Protein AF-A0A6M0RXZ1-F1 (afdb_monomer_lite)

Secondary structure (DSSP, 8-state):
---HHHHHH-HHHHHHHHHHHHHHHHHHHHHHHHHTTT-S---PPPTTHHHHHHHHHHHSPP---HHHHHHHTTPPP-HIIIIIHHHHHHHHTT---HHHHHHHHHHHHH--

Foldseek 3Di:
DPKLQVQLVDPVSLVLQLLQLLLLQVLVQLLQVVCVVPDPDNDHDDSCVSVVVSVVSNPDDIDDDPQRVCLVVVHQHPLCVPQVVSCVSSVVSPHDRPSSVVVSVVVVVSRD

Radius of gyration: 15.39 Å; chains: 1; bounding box: 39×25×39 Å

Sequence (112 aa):
DATTNELMADEAVKAQIHTLMTEVITAANAWVDHLSKQTASTRHIPINWAADMLNATTKMKPYRTSMKIDFDEGRPLEVEAILGNPVRAAAEVGVKVPEMEKLYKQVRALSN

InterPro domains:
  IPR008927 6-phosphogluconate dehydrogenase-like, C-terminal domain superfamily [SSF48179] (1-110)
  IPR013328 6-phosphogluconate dehydrogenase, domain 2 [G3DSA:1.10.1040.10] (1-112)
  IPR013752 Ketopantoate reductase, C-terminal domain [PF08546] (1-110)
  IPR051402 Ketopantoate Reductase-Related [PTHR21708] (3-110)

Organism: NCBI:txid2292702

Structure (mmCIF, N/CA/C/O backbone):
data_AF-A0A6M0RXZ1-F1
#
_entry.id   AF-A0A6M0RXZ1-F1
#
loop_
_atom_site.group_PDB
_atom_site.id
_atom_site.type_symbol
_atom_site.label_atom_id
_atom_site.label_alt_id
_atom_site.label_comp_id
_atom_site.label_asym_id
_atom_site.label_entity_id
_atom_site.label_seq_id
_atom_site.pdbx_PDB_ins_code
_atom_site.Cartn_x
_atom_site.Cartn_y
_atom_site.Cartn_z
_atom_site.occupancy
_atom_site.B_iso_or_equiv
_atom_site.auth_seq_id
_atom_site.auth_comp_id
_atom_site.auth_asym_id
_atom_site.auth_atom_id
_atom_site.pdbx_PDB_model_num
ATOM 1 N N . ASP A 1 1 ? -12.914 -2.287 15.552 1.00 68.50 1 ASP A N 1
ATOM 2 C CA . ASP A 1 1 ? -13.168 -1.053 14.779 1.00 68.50 1 ASP A CA 1
ATOM 3 C C . ASP A 1 1 ? -11.849 -0.719 14.117 1.00 68.50 1 ASP A C 1
ATOM 5 O O . ASP A 1 1 ? -10.929 -0.471 14.866 1.00 68.50 1 ASP A O 1
ATOM 9 N N . ALA A 1 2 ? -11.730 -0.806 12.783 1.00 88.06 2 ALA A N 1
ATOM 10 C CA . ALA A 1 2 ? -10.468 -0.963 12.034 1.00 88.06 2 ALA A CA 1
ATOM 11 C C . ALA A 1 2 ? -9.413 0.162 12.221 1.00 88.06 2 ALA A C 1
ATOM 13 O O . ALA A 1 2 ? -9.063 0.886 11.286 1.00 88.06 2 ALA A O 1
ATOM 14 N N . THR A 1 3 ? -8.899 0.312 13.437 1.00 96.62 3 THR A N 1
ATOM 15 C CA . THR A 1 3 ? -7.826 1.210 13.844 1.00 96.62 3 THR A CA 1
ATOM 16 C C . THR A 1 3 ? -6.476 0.596 13.511 1.00 96.62 3 THR A C 1
ATOM 18 O O . THR A 1 3 ? -6.324 -0.617 13.363 1.00 96.62 3 THR A O 1
ATOM 21 N N . THR A 1 4 ? -5.448 1.437 13.439 1.00 96.56 4 THR A N 1
ATOM 22 C CA . THR A 1 4 ? -4.097 0.994 13.083 1.00 96.56 4 THR A CA 1
ATOM 23 C C . THR A 1 4 ? -3.544 -0.107 13.988 1.00 96.56 4 THR A C 1
ATOM 25 O O . THR A 1 4 ? -2.867 -0.993 13.485 1.00 96.56 4 THR A O 1
ATOM 28 N N . ASN A 1 5 ? -3.855 -0.134 15.287 1.00 96.62 5 ASN A N 1
ATOM 29 C CA . ASN A 1 5 ? -3.410 -1.223 16.166 1.00 96.62 5 ASN A CA 1
ATOM 30 C C . ASN A 1 5 ? -4.129 -2.552 15.910 1.00 96.62 5 ASN A C 1
ATOM 32 O O . ASN A 1 5 ? -3.493 -3.589 16.042 1.00 96.62 5 ASN A O 1
ATOM 36 N N . GLU A 1 6 ? -5.416 -2.538 15.550 1.00 96.81 6 GLU A N 1
ATOM 37 C CA . GLU A 1 6 ? -6.138 -3.765 15.192 1.00 96.81 6 GLU A CA 1
ATOM 38 C C . GLU A 1 6 ? -5.562 -4.352 13.898 1.00 96.81 6 GLU A C 1
ATOM 40 O O . GLU A 1 6 ? -5.266 -5.542 13.841 1.00 96.81 6 GLU A O 1
ATOM 45 N N . LEU A 1 7 ? -5.297 -3.498 12.900 1.00 96.56 7 LEU A N 1
ATOM 46 C CA . LEU A 1 7 ? -4.662 -3.912 11.645 1.00 96.56 7 LEU A CA 1
ATOM 47 C C . LEU A 1 7 ? -3.243 -4.464 11.855 1.00 96.56 7 LEU A C 1
ATOM 49 O O . LEU A 1 7 ? -2.847 -5.400 11.171 1.00 96.56 7 LEU A O 1
ATOM 53 N N . MET A 1 8 ? -2.463 -3.884 12.776 1.00 96.75 8 MET A N 1
ATOM 54 C CA . MET A 1 8 ? -1.096 -4.339 13.073 1.00 96.75 8 MET A CA 1
ATOM 55 C C . MET A 1 8 ? -1.037 -5.583 13.971 1.00 96.75 8 MET A C 1
ATOM 57 O O . MET A 1 8 ? 0.013 -6.221 14.023 1.00 96.75 8 MET A O 1
ATOM 61 N N . ALA A 1 9 ? -2.120 -5.908 14.685 1.00 96.31 9 ALA A N 1
ATOM 62 C CA . ALA A 1 9 ? -2.209 -7.083 15.553 1.00 96.31 9 ALA A CA 1
ATOM 63 C C . ALA A 1 9 ? -2.632 -8.360 14.805 1.00 96.31 9 ALA A C 1
ATOM 65 O O . ALA A 1 9 ? -2.407 -9.458 15.310 1.00 96.31 9 ALA A O 1
ATOM 66 N N . ASP A 1 10 ? -3.241 -8.229 13.625 1.00 97.31 10 ASP A N 1
ATOM 67 C CA . ASP A 1 10 ? -3.599 -9.357 12.766 1.00 97.31 10 ASP A CA 1
ATOM 68 C C . ASP A 1 10 ? -2.463 -9.651 11.773 1.00 97.31 10 ASP A C 1
ATOM 70 O O . ASP A 1 10 ? -2.153 -8.853 10.888 1.00 97.31 10 ASP A O 1
ATOM 74 N N . GLU A 1 11 ? -1.833 -10.818 11.915 1.00 96.88 11 GLU A N 1
ATOM 75 C CA . GLU A 1 11 ? -0.681 -11.211 11.097 1.00 96.88 11 GLU A CA 1
ATOM 76 C C . GLU A 1 11 ? -1.020 -11.381 9.608 1.00 96.88 11 GLU A C 1
ATOM 78 O O . GLU A 1 11 ? -0.190 -11.072 8.749 1.00 96.88 11 GLU A O 1
ATOM 83 N N . ALA A 1 12 ? -2.235 -11.825 9.271 1.00 97.56 12 ALA A N 1
ATOM 84 C CA . ALA A 1 12 ? -2.650 -11.968 7.877 1.00 97.56 12 ALA A CA 1
ATOM 85 C C . ALA A 1 12 ? -2.873 -10.592 7.234 1.00 97.56 12 ALA A C 1
ATOM 87 O O . ALA A 1 12 ? -2.415 -10.345 6.114 1.00 97.56 12 ALA A O 1
ATOM 88 N N . VAL A 1 13 ? -3.508 -9.672 7.964 1.00 96.81 13 VAL A N 1
ATOM 89 C CA . VAL A 1 13 ? -3.691 -8.280 7.525 1.00 96.81 13 VAL A CA 1
ATOM 90 C C . VAL A 1 13 ? -2.343 -7.578 7.388 1.00 96.81 13 VAL A C 1
ATOM 92 O O . VAL A 1 13 ? -2.081 -6.930 6.376 1.00 96.81 13 VAL A O 1
ATOM 95 N N . LYS A 1 14 ? -1.443 -7.746 8.358 1.00 97.19 14 LYS A N 1
ATOM 96 C CA . LYS A 1 14 ? -0.093 -7.177 8.320 1.00 97.19 14 LYS A CA 1
ATOM 97 C C . LYS A 1 14 ? 0.717 -7.689 7.130 1.00 97.19 14 LYS A C 1
ATOM 99 O O . LYS A 1 14 ? 1.378 -6.892 6.460 1.00 97.19 14 LYS A O 1
ATOM 104 N N . ALA A 1 15 ? 0.632 -8.985 6.823 1.00 97.94 15 ALA A N 1
ATOM 105 C CA . ALA A 1 15 ? 1.250 -9.561 5.632 1.00 97.94 15 ALA A CA 1
ATOM 106 C C . ALA A 1 15 ? 0.669 -8.957 4.343 1.00 97.94 15 ALA A C 1
ATOM 108 O O . ALA A 1 15 ? 1.422 -8.614 3.431 1.00 97.94 15 ALA A O 1
ATOM 109 N N . GLN A 1 16 ? -0.650 -8.750 4.279 1.00 98.19 16 GLN A N 1
ATOM 110 C CA . GLN A 1 16 ? -1.280 -8.093 3.133 1.00 98.19 16 GLN A CA 1
ATOM 111 C C . GLN A 1 16 ? -0.828 -6.630 2.984 1.00 98.19 16 GLN A C 1
ATOM 113 O O . GLN A 1 16 ? -0.512 -6.199 1.874 1.00 98.19 16 GLN A O 1
ATOM 118 N N . ILE A 1 17 ? -0.731 -5.873 4.084 1.00 97.94 17 ILE A N 1
ATOM 119 C CA . ILE A 1 17 ? -0.219 -4.493 4.076 1.00 97.94 17 ILE A CA 1
ATOM 120 C C . ILE A 1 17 ? 1.234 -4.463 3.593 1.00 97.94 17 ILE A C 1
ATOM 122 O O . ILE A 1 17 ? 1.582 -3.613 2.774 1.00 97.94 17 ILE A O 1
ATOM 126 N N . HIS A 1 18 ? 2.072 -5.405 4.037 1.00 98.38 18 HIS A N 1
ATOM 127 C CA . HIS A 1 18 ? 3.447 -5.518 3.551 1.00 98.38 18 HIS A CA 1
ATOM 128 C C . HIS A 1 18 ? 3.493 -5.730 2.031 1.00 98.38 18 HIS A C 1
ATOM 130 O O . HIS A 1 18 ? 4.257 -5.053 1.340 1.00 98.38 18 HIS A O 1
ATOM 136 N N . THR A 1 19 ? 2.667 -6.634 1.494 1.00 98.56 19 THR A N 1
ATOM 137 C CA . THR A 1 19 ? 2.562 -6.865 0.044 1.00 98.56 19 THR A CA 1
ATOM 138 C C . THR A 1 19 ? 2.130 -5.603 -0.697 1.00 98.56 19 THR A C 1
ATOM 140 O O . THR A 1 19 ? 2.791 -5.214 -1.654 1.00 98.56 19 THR A O 1
ATOM 143 N N . LEU A 1 20 ? 1.088 -4.914 -0.223 1.00 98.56 20 LEU A N 1
ATOM 144 C CA . LEU A 1 20 ? 0.621 -3.658 -0.818 1.00 98.56 20 LEU A CA 1
ATOM 145 C C . LEU A 1 20 ? 1.719 -2.585 -0.832 1.00 98.56 20 LEU A C 1
ATOM 147 O O . LEU A 1 20 ? 1.957 -1.960 -1.861 1.00 98.56 20 LEU A O 1
ATOM 151 N N . MET A 1 21 ? 2.427 -2.392 0.284 1.00 98.50 21 MET A N 1
ATOM 152 C CA . MET A 1 21 ? 3.544 -1.442 0.358 1.00 98.50 21 MET A CA 1
ATOM 153 C C . MET A 1 21 ? 4.682 -1.823 -0.597 1.00 98.50 21 MET A C 1
ATOM 155 O O . MET A 1 21 ? 5.261 -0.953 -1.244 1.00 98.50 21 MET A O 1
ATOM 159 N N . THR A 1 22 ? 4.981 -3.118 -0.712 1.00 98.56 22 THR A N 1
ATOM 160 C CA . THR A 1 22 ? 5.992 -3.644 -1.640 1.00 98.56 22 THR A CA 1
ATOM 161 C C . THR A 1 22 ? 5.602 -3.342 -3.089 1.00 98.56 22 THR A C 1
ATOM 163 O O . THR A 1 22 ? 6.421 -2.810 -3.832 1.00 98.56 22 THR A O 1
ATOM 166 N N . GLU A 1 23 ? 4.348 -3.598 -3.478 1.00 98.75 23 GLU A N 1
ATOM 167 C CA . GLU A 1 23 ? 3.833 -3.286 -4.818 1.00 98.75 23 GLU A CA 1
ATOM 168 C C . GLU A 1 23 ? 3.903 -1.784 -5.131 1.00 98.75 23 GLU A C 1
ATOM 170 O O . GLU A 1 23 ? 4.358 -1.406 -6.213 1.00 98.75 23 GLU A O 1
ATOM 175 N N . VAL A 1 24 ? 3.547 -0.922 -4.170 1.00 98.50 24 VAL A N 1
ATOM 176 C CA . VAL A 1 24 ? 3.669 0.540 -4.311 1.00 98.50 24 VAL A CA 1
ATOM 177 C C . VAL A 1 24 ? 5.122 0.949 -4.555 1.00 98.50 24 VAL A C 1
ATOM 179 O O . VAL A 1 24 ? 5.395 1.724 -5.472 1.00 98.50 24 VAL A O 1
ATOM 182 N N . ILE A 1 25 ? 6.066 0.419 -3.771 1.00 98.44 25 ILE A N 1
ATOM 183 C CA . ILE A 1 25 ? 7.497 0.716 -3.927 1.00 98.44 25 ILE A CA 1
ATOM 184 C C . ILE A 1 25 ? 8.008 0.225 -5.286 1.00 98.44 25 ILE A C 1
ATOM 186 O O . ILE A 1 25 ? 8.718 0.958 -5.975 1.00 98.44 25 ILE A O 1
ATOM 190 N N . THR A 1 26 ? 7.634 -0.988 -5.703 1.00 98.19 26 THR A N 1
ATOM 191 C CA . THR A 1 26 ? 8.016 -1.543 -7.007 1.00 98.19 26 THR A CA 1
ATOM 192 C C . THR A 1 26 ? 7.497 -0.682 -8.158 1.00 98.19 26 THR A C 1
ATOM 194 O O . THR A 1 26 ? 8.274 -0.343 -9.051 1.00 98.19 26 THR A O 1
ATOM 197 N N . ALA A 1 27 ? 6.224 -0.282 -8.127 1.00 97.94 27 ALA A N 1
ATOM 198 C CA . ALA A 1 27 ? 5.644 0.588 -9.147 1.00 97.94 27 ALA A CA 1
ATOM 199 C C . ALA A 1 27 ? 6.323 1.966 -9.181 1.00 97.94 27 ALA A C 1
ATOM 201 O O . ALA A 1 27 ? 6.676 2.448 -10.256 1.00 97.94 27 ALA A O 1
ATOM 202 N N . ALA A 1 28 ? 6.571 2.576 -8.017 1.00 96.19 28 ALA A N 1
ATOM 203 C CA . ALA A 1 28 ? 7.246 3.870 -7.923 1.00 96.19 28 ALA A CA 1
ATOM 204 C C . ALA A 1 28 ? 8.678 3.821 -8.483 1.00 96.19 28 ALA A C 1
ATOM 206 O O . ALA A 1 28 ? 9.082 4.701 -9.240 1.00 96.19 28 ALA A O 1
ATOM 207 N N . ASN A 1 29 ? 9.432 2.771 -8.158 1.00 95.62 29 ASN A N 1
ATOM 208 C CA . ASN A 1 29 ? 10.791 2.567 -8.654 1.00 95.62 29 ASN A CA 1
ATOM 209 C C . ASN A 1 29 ? 10.831 2.371 -10.174 1.00 95.62 29 ASN A C 1
ATOM 211 O O . ASN A 1 29 ? 11.626 3.016 -10.853 1.00 95.62 29 ASN A O 1
ATOM 215 N N . ALA A 1 30 ? 9.931 1.551 -10.720 1.00 94.38 30 ALA A N 1
ATOM 216 C CA . ALA A 1 30 ? 9.826 1.371 -12.166 1.00 94.38 30 ALA A CA 1
ATOM 217 C C . ALA A 1 30 ? 9.400 2.658 -12.886 1.00 94.38 30 ALA A C 1
ATOM 219 O O . ALA A 1 30 ? 9.836 2.917 -14.006 1.00 94.38 30 ALA A O 1
ATOM 220 N N . TRP A 1 31 ? 8.580 3.490 -12.242 1.00 93.50 31 TRP A N 1
ATOM 221 C CA . TRP A 1 31 ? 8.229 4.805 -12.767 1.00 93.50 31 TRP A CA 1
ATOM 222 C C . TRP A 1 31 ? 9.444 5.737 -12.829 1.00 93.50 31 TRP A C 1
ATOM 224 O O . TRP A 1 31 ? 9.662 6.397 -13.843 1.00 93.50 31 TRP A O 1
ATOM 234 N N . VAL A 1 32 ? 10.285 5.755 -11.788 1.00 92.00 32 VAL A N 1
ATOM 235 C CA . VAL A 1 32 ? 11.568 6.484 -11.810 1.00 92.00 32 VAL A CA 1
ATOM 236 C C . VAL A 1 32 ? 12.449 5.995 -12.963 1.00 92.00 32 VAL A C 1
ATOM 238 O O . VAL A 1 32 ? 12.964 6.813 -13.726 1.00 92.00 32 VAL A O 1
ATOM 241 N N . ASP A 1 33 ? 12.557 4.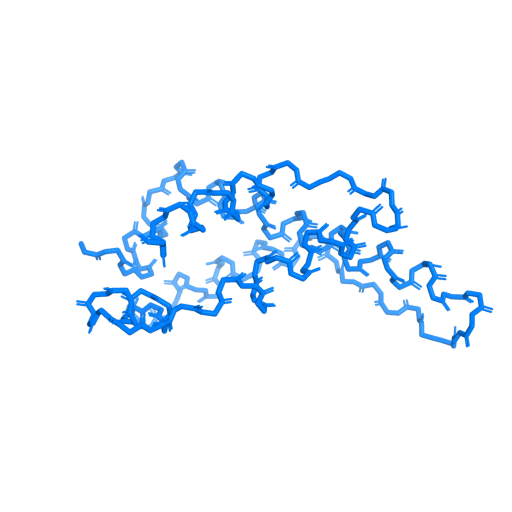680 -13.159 1.00 91.31 33 ASP A N 1
ATOM 242 C CA . ASP A 1 33 ? 13.323 4.103 -14.269 1.00 91.31 33 ASP A CA 1
ATOM 243 C C . ASP A 1 33 ? 12.743 4.494 -15.633 1.00 91.31 33 ASP A C 1
ATOM 245 O O . ASP A 1 33 ? 13.489 4.846 -16.550 1.00 91.31 33 ASP A O 1
ATOM 249 N N . HIS A 1 34 ? 11.416 4.509 -15.769 1.00 89.75 34 HIS A N 1
ATOM 250 C CA . HIS A 1 34 ? 10.734 4.969 -16.975 1.00 89.75 34 HIS A CA 1
ATOM 251 C C . HIS A 1 34 ? 11.049 6.444 -17.286 1.00 89.75 34 HIS A C 1
ATOM 253 O O . HIS A 1 34 ? 11.329 6.795 -18.437 1.00 89.75 34 HIS A O 1
ATOM 259 N N . LEU A 1 35 ? 11.086 7.298 -16.256 1.00 86.50 35 LEU A N 1
ATOM 260 C CA . LEU A 1 35 ? 11.423 8.721 -16.365 1.00 86.50 35 LEU A CA 1
ATOM 261 C C . LEU A 1 35 ? 12.917 8.994 -16.583 1.00 86.50 35 LEU A C 1
ATOM 263 O O . LEU A 1 35 ? 13.267 10.092 -17.018 1.00 86.50 35 LEU A O 1
ATOM 267 N N . SER A 1 36 ? 13.809 8.041 -16.303 1.00 71.69 36 SER A N 1
ATOM 268 C CA . SER A 1 36 ? 15.268 8.231 -16.398 1.00 71.69 36 SER A CA 1
ATOM 269 C C . SER A 1 36 ? 15.771 8.538 -17.820 1.00 71.69 36 SER A C 1
ATOM 271 O O . SER A 1 36 ? 16.877 9.042 -17.998 1.00 71.69 36 SER A O 1
ATOM 273 N N . LYS A 1 37 ? 14.932 8.347 -18.850 1.00 61.38 37 LYS A N 1
ATOM 274 C CA . LYS A 1 37 ? 15.188 8.838 -20.219 1.00 61.38 37 LYS A CA 1
ATOM 275 C C . LYS A 1 37 ? 14.996 10.356 -20.376 1.00 61.38 37 LYS A C 1
ATOM 277 O O . LYS A 1 37 ? 15.360 10.900 -21.413 1.00 61.38 37 LYS A O 1
ATOM 282 N N . GLN A 1 38 ? 14.401 11.024 -19.386 1.00 61.66 38 GLN A N 1
ATOM 283 C CA . GLN A 1 38 ? 13.959 12.422 -19.444 1.00 61.66 38 GLN A CA 1
ATOM 284 C C . GLN A 1 38 ? 14.402 13.269 -18.233 1.00 61.66 38 GLN A C 1
ATOM 286 O O . GLN A 1 38 ? 14.334 14.494 -18.303 1.00 61.66 38 GLN A O 1
ATOM 291 N N . THR A 1 39 ? 14.871 12.667 -17.129 1.00 60.75 39 THR A N 1
ATOM 292 C CA . THR A 1 39 ? 15.292 13.397 -15.914 1.00 60.75 39 THR A CA 1
ATOM 293 C C . THR A 1 39 ? 16.519 12.767 -15.240 1.00 60.75 39 THR A C 1
ATOM 295 O O . THR A 1 39 ? 16.754 11.570 -15.365 1.00 60.75 39 THR A O 1
ATOM 298 N N . ALA A 1 40 ? 17.281 13.561 -14.476 1.00 61.72 40 ALA A N 1
ATOM 299 C CA . ALA A 1 40 ? 18.444 13.104 -13.700 1.00 61.72 40 ALA A CA 1
ATOM 300 C C . ALA A 1 40 ? 18.085 12.423 -12.358 1.00 61.72 40 ALA A C 1
ATOM 302 O O . ALA A 1 40 ? 18.974 12.155 -11.548 1.00 61.72 40 ALA A O 1
ATOM 303 N N . SER A 1 41 ? 16.798 12.193 -12.072 1.00 64.75 41 SER A N 1
ATOM 304 C CA . SER A 1 41 ? 16.388 11.583 -10.806 1.00 64.75 41 SER A CA 1
ATOM 305 C C . SER A 1 41 ? 16.566 10.069 -10.859 1.00 64.75 41 SER A C 1
ATOM 307 O O . SER A 1 41 ? 15.909 9.387 -11.637 1.00 64.75 41 SER A O 1
ATOM 309 N N . THR A 1 42 ? 17.437 9.550 -9.998 1.00 73.69 42 THR A N 1
ATOM 310 C CA . THR A 1 42 ? 17.745 8.118 -9.844 1.00 73.69 42 THR A CA 1
ATOM 311 C C . THR A 1 42 ? 17.390 7.609 -8.447 1.00 73.69 42 THR A C 1
ATOM 313 O O . THR A 1 42 ? 17.970 6.644 -7.953 1.00 73.69 42 THR A O 1
ATOM 316 N N . ARG A 1 43 ? 16.488 8.303 -7.737 1.00 86.94 43 ARG A N 1
ATOM 317 C CA . ARG A 1 43 ? 16.176 7.945 -6.353 1.00 86.94 43 ARG A CA 1
ATOM 318 C C . ARG A 1 43 ? 15.167 6.806 -6.307 1.00 86.94 43 ARG A C 1
ATOM 320 O O . ARG A 1 43 ? 13.964 7.041 -6.361 1.00 86.94 43 ARG A O 1
ATOM 327 N N . HIS A 1 44 ? 15.679 5.602 -6.104 1.00 93.75 44 HIS A N 1
ATOM 328 C CA . HIS A 1 44 ? 14.875 4.442 -5.746 1.00 93.75 44 HIS A CA 1
ATOM 329 C C . HIS A 1 44 ? 14.558 4.414 -4.253 1.00 93.75 44 HIS A C 1
ATOM 331 O O . HIS A 1 44 ? 15.357 4.817 -3.405 1.00 93.75 44 HIS A O 1
ATOM 337 N N . ILE A 1 45 ? 13.379 3.894 -3.941 1.00 95.81 45 ILE A N 1
ATOM 338 C CA . ILE A 1 45 ? 12.937 3.579 -2.592 1.00 95.81 45 ILE A CA 1
ATOM 339 C C . ILE A 1 45 ? 13.363 2.134 -2.280 1.00 95.81 45 ILE A C 1
ATOM 341 O O . ILE A 1 45 ? 13.018 1.223 -3.040 1.00 95.81 45 ILE A O 1
ATOM 345 N N . PRO A 1 46 ? 14.104 1.884 -1.187 1.00 96.75 46 PRO A N 1
ATOM 346 C CA . PRO A 1 46 ? 14.463 0.530 -0.777 1.00 96.75 46 PRO A CA 1
ATOM 347 C C . PRO A 1 46 ? 13.225 -0.313 -0.446 1.00 96.75 46 PRO A C 1
ATOM 349 O O . PRO A 1 46 ? 12.331 0.145 0.261 1.00 96.75 46 PRO A O 1
ATOM 352 N N . ILE A 1 47 ? 13.176 -1.566 -0.907 1.00 95.06 47 ILE A N 1
ATOM 353 C CA . ILE A 1 47 ? 11.995 -2.427 -0.712 1.00 95.06 47 ILE A CA 1
ATOM 354 C C . ILE A 1 47 ? 11.716 -2.736 0.766 1.00 95.06 47 ILE A C 1
ATOM 356 O O . ILE A 1 47 ? 10.567 -2.82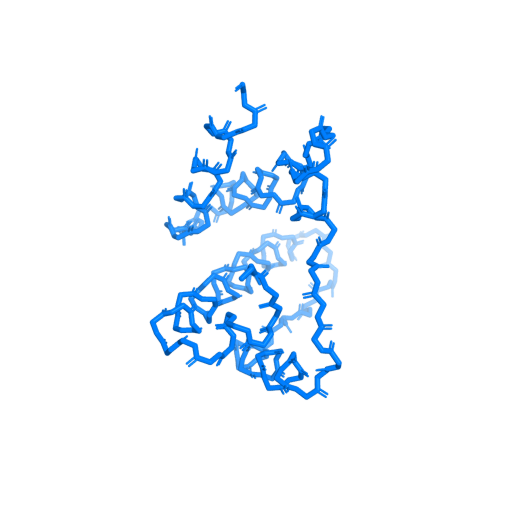6 1.189 1.00 95.06 47 ILE A O 1
ATOM 360 N N . ASN A 1 48 ? 12.774 -2.829 1.575 1.00 95.31 48 ASN A N 1
ATOM 361 C CA . ASN A 1 48 ? 12.690 -3.052 3.017 1.00 95.31 48 ASN A CA 1
ATOM 362 C C . ASN A 1 48 ? 12.053 -1.874 3.772 1.00 95.31 48 ASN A C 1
ATOM 364 O O . ASN A 1 48 ? 11.659 -2.046 4.923 1.00 95.31 48 ASN A O 1
ATOM 368 N N . TRP A 1 49 ? 11.878 -0.717 3.126 1.00 97.69 49 TRP A N 1
ATOM 369 C CA . TRP A 1 49 ? 11.186 0.419 3.724 1.00 97.69 49 TRP A CA 1
ATOM 370 C C . TRP A 1 49 ? 9.713 0.115 4.049 1.00 97.69 49 TRP A C 1
ATOM 372 O O . TRP A 1 49 ? 9.158 0.695 4.979 1.00 97.69 49 TRP A O 1
ATOM 382 N N . ALA A 1 50 ? 9.091 -0.859 3.370 1.00 97.69 50 ALA A N 1
ATOM 383 C CA . ALA A 1 50 ? 7.769 -1.372 3.743 1.00 97.69 50 ALA A CA 1
ATOM 384 C C . ALA A 1 50 ? 7.738 -1.911 5.189 1.00 97.69 50 ALA A C 1
ATOM 386 O O . ALA A 1 50 ? 6.829 -1.601 5.963 1.00 97.69 50 ALA A O 1
ATOM 387 N N . ALA A 1 51 ? 8.762 -2.673 5.587 1.00 96.56 51 ALA A N 1
ATOM 388 C CA . ALA A 1 51 ? 8.881 -3.194 6.946 1.00 96.56 51 ALA A CA 1
ATOM 389 C C . ALA A 1 51 ? 9.132 -2.071 7.965 1.00 96.56 51 ALA A C 1
ATOM 391 O O . ALA A 1 51 ? 8.553 -2.083 9.054 1.00 96.56 51 ALA A O 1
ATOM 392 N N . ASP A 1 52 ? 9.939 -1.071 7.602 1.00 97.56 52 ASP A N 1
ATOM 393 C CA . ASP A 1 52 ? 10.160 0.110 8.441 1.00 97.56 52 ASP A CA 1
ATOM 394 C C . ASP A 1 52 ? 8.855 0.874 8.688 1.00 97.56 52 ASP A C 1
ATOM 396 O O . ASP A 1 52 ? 8.600 1.317 9.812 1.00 97.56 52 ASP A O 1
ATOM 400 N N . MET A 1 53 ? 7.991 0.974 7.674 1.00 97.62 53 MET A N 1
ATOM 401 C CA . MET A 1 53 ? 6.702 1.648 7.801 1.00 97.62 53 MET A CA 1
ATOM 402 C C . MET A 1 53 ? 5.720 0.894 8.692 1.00 97.62 53 MET A C 1
ATOM 404 O O . MET A 1 53 ? 5.133 1.506 9.582 1.00 97.62 53 MET A O 1
ATOM 408 N N . LEU A 1 54 ? 5.624 -0.431 8.562 1.00 96.62 54 LEU A N 1
ATOM 409 C CA . LEU A 1 54 ? 4.853 -1.263 9.494 1.00 96.62 54 LEU A CA 1
ATOM 410 C C . LEU A 1 54 ? 5.343 -1.117 10.942 1.00 96.62 54 LEU A C 1
ATOM 412 O O . LEU A 1 54 ? 4.547 -0.9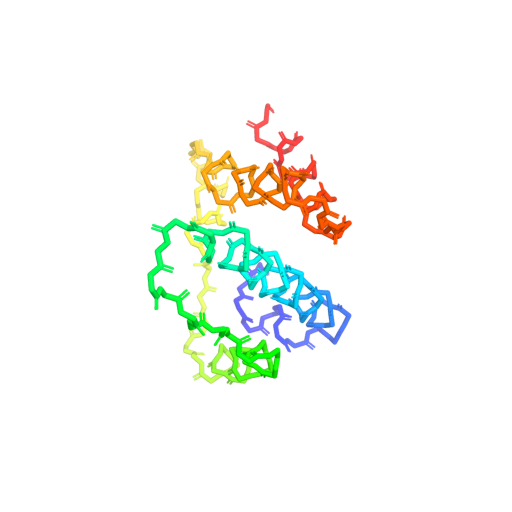52 11.874 1.00 96.62 54 LEU A O 1
ATOM 416 N N . ASN A 1 55 ? 6.662 -1.134 11.137 1.00 96.31 55 ASN A N 1
ATOM 417 C CA . ASN A 1 55 ? 7.276 -0.963 12.451 1.00 96.31 55 ASN A CA 1
ATOM 418 C C . ASN A 1 55 ? 6.996 0.424 13.038 1.00 96.31 55 ASN A C 1
ATOM 420 O O . ASN A 1 55 ? 6.753 0.543 14.241 1.00 96.31 55 ASN A O 1
ATOM 424 N N . ALA A 1 56 ? 7.022 1.469 12.211 1.00 97.25 56 ALA A N 1
ATOM 425 C CA . ALA A 1 56 ? 6.667 2.817 12.629 1.00 97.25 56 ALA A CA 1
ATOM 426 C C . ALA A 1 56 ? 5.189 2.895 13.037 1.00 97.25 56 ALA A C 1
ATOM 428 O O . ALA A 1 56 ? 4.896 3.353 14.140 1.00 97.25 56 ALA A O 1
ATOM 429 N N . THR A 1 57 ? 4.268 2.380 12.213 1.00 96.69 57 THR A N 1
ATOM 430 C CA . THR A 1 57 ? 2.824 2.388 12.500 1.00 96.69 57 THR A CA 1
ATOM 431 C C . THR A 1 57 ? 2.479 1.632 13.780 1.00 96.69 57 THR A C 1
ATOM 433 O O . THR A 1 57 ? 1.669 2.116 14.565 1.00 96.69 57 THR A O 1
ATOM 436 N N . THR A 1 58 ? 3.149 0.509 14.054 1.00 95.12 58 THR A N 1
ATOM 437 C CA . THR A 1 58 ? 2.959 -0.269 15.295 1.00 95.12 58 THR A CA 1
ATOM 438 C C . THR A 1 58 ? 3.269 0.547 16.559 1.00 95.12 58 THR A C 1
ATOM 440 O O . THR A 1 58 ? 2.700 0.296 17.618 1.00 95.12 58 THR A O 1
ATOM 443 N N . LYS A 1 59 ? 4.163 1.539 16.464 1.00 96.06 59 LYS A N 1
ATOM 444 C CA . LYS A 1 59 ? 4.578 2.395 17.589 1.00 96.06 59 LYS A CA 1
ATOM 445 C C . LYS A 1 59 ? 3.744 3.674 17.720 1.00 96.06 59 LYS A C 1
ATOM 447 O O . LYS A 1 59 ? 3.917 4.411 18.689 1.00 96.06 59 LYS A O 1
ATOM 452 N N . MET A 1 60 ? 2.881 3.977 16.750 1.00 95.81 60 MET A N 1
ATOM 453 C CA . MET A 1 60 ? 2.033 5.169 16.783 1.00 95.81 60 MET A CA 1
ATOM 454 C C . MET A 1 60 ? 0.879 4.993 17.773 1.00 95.81 60 MET A C 1
ATOM 456 O O . MET A 1 60 ? 0.405 3.882 18.012 1.00 95.81 60 MET A O 1
ATOM 460 N N . LYS A 1 61 ? 0.363 6.109 18.304 1.00 96.94 61 LYS A N 1
ATOM 461 C CA . LYS A 1 61 ? -0.924 6.088 19.009 1.00 96.94 61 LYS A CA 1
ATOM 462 C C . LYS A 1 61 ? -1.989 5.538 18.048 1.00 96.94 61 LYS A C 1
ATOM 464 O O . LYS A 1 61 ? -2.060 6.052 16.935 1.00 96.94 61 LYS A O 1
ATOM 469 N N . PRO A 1 62 ? -2.815 4.558 18.450 1.00 96.94 62 PRO A N 1
ATOM 470 C CA . PRO A 1 62 ? -3.846 4.004 17.581 1.00 96.94 62 PRO A CA 1
ATOM 471 C C . PRO A 1 62 ? -4.790 5.073 17.030 1.00 96.94 62 PRO A C 1
ATOM 473 O O . PRO A 1 62 ? -5.229 5.956 17.772 1.00 96.94 62 PRO A O 1
ATOM 476 N N . TYR A 1 63 ? -5.110 4.989 15.740 1.00 96.25 63 TYR A N 1
ATOM 477 C CA . TYR A 1 63 ? -6.022 5.919 15.073 1.00 96.25 63 TYR A CA 1
ATOM 478 C C . TYR A 1 63 ? -6.794 5.236 13.938 1.00 96.25 63 TYR A C 1
ATOM 480 O O . TYR A 1 63 ? -6.388 4.182 13.447 1.00 96.25 63 TYR A O 1
ATOM 488 N N . ARG A 1 64 ? -7.912 5.841 13.521 1.00 96.25 64 ARG A N 1
ATOM 489 C CA . ARG A 1 64 ? -8.607 5.512 12.267 1.00 96.25 64 ARG A CA 1
ATOM 490 C C . ARG A 1 64 ? -8.035 6.383 11.152 1.00 96.25 64 ARG A C 1
ATOM 492 O O . ARG A 1 64 ? -7.830 7.577 11.367 1.00 96.25 64 ARG A O 1
ATOM 499 N N . THR A 1 65 ? -7.767 5.805 9.985 1.00 95.31 65 THR A N 1
ATOM 500 C CA . THR A 1 65 ? -7.274 6.560 8.820 1.00 95.31 65 THR A CA 1
ATOM 501 C C . THR A 1 65 ? -8.333 7.541 8.312 1.00 95.31 65 THR A C 1
ATOM 503 O O . THR A 1 65 ? -9.523 7.349 8.563 1.00 95.31 65 THR A O 1
ATOM 506 N N . SER A 1 66 ? -7.923 8.582 7.580 1.00 96.25 66 SER A N 1
ATOM 507 C CA . SER A 1 66 ? -8.856 9.574 7.020 1.00 96.25 66 SER A CA 1
ATOM 508 C C . SER A 1 66 ? -9.934 8.920 6.154 1.00 96.25 66 SER A C 1
ATOM 510 O O . SER A 1 66 ? -11.109 9.086 6.445 1.00 96.25 66 SER A O 1
ATOM 512 N N . MET A 1 67 ? -9.554 8.059 5.202 1.00 95.81 67 MET A N 1
ATOM 513 C CA . MET A 1 67 ? -10.525 7.339 4.365 1.00 95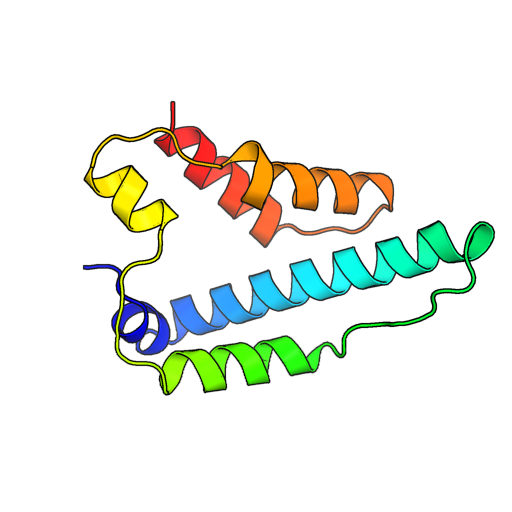.81 67 MET A CA 1
ATOM 514 C C . MET A 1 67 ? -11.483 6.446 5.171 1.00 95.81 67 MET A C 1
ATOM 516 O O . MET A 1 67 ? -12.630 6.273 4.771 1.00 95.81 67 MET A O 1
ATOM 520 N N . LYS A 1 68 ? -11.050 5.875 6.307 1.00 95.50 68 LYS A N 1
ATOM 521 C CA . LYS A 1 68 ? -11.947 5.112 7.192 1.00 95.50 68 LYS A CA 1
ATOM 522 C C . LYS A 1 68 ? -12.954 6.030 7.880 1.00 95.50 68 LYS A C 1
ATOM 524 O O . LYS A 1 68 ? -14.117 5.662 7.994 1.00 95.50 68 LYS A O 1
ATOM 529 N N . ILE A 1 69 ? -12.514 7.204 8.328 1.00 97.19 69 ILE A N 1
ATOM 530 C CA . ILE A 1 69 ? -13.397 8.216 8.916 1.00 97.19 69 ILE A CA 1
ATOM 531 C C . ILE A 1 69 ? -14.402 8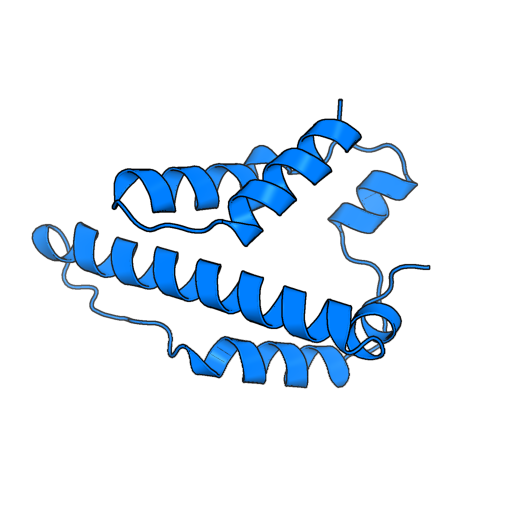.702 7.868 1.00 97.19 69 ILE A C 1
ATOM 533 O O . ILE A 1 69 ? -15.593 8.729 8.152 1.00 97.19 69 ILE A O 1
ATOM 537 N N . ASP A 1 70 ? -13.948 9.012 6.654 1.00 96.88 70 ASP A N 1
ATOM 538 C CA . ASP A 1 70 ? -14.830 9.451 5.572 1.00 96.88 70 ASP A CA 1
ATOM 539 C C . ASP A 1 70 ? -15.862 8.375 5.213 1.00 96.88 70 ASP A C 1
ATOM 541 O O . ASP A 1 70 ? -17.034 8.696 5.042 1.00 96.88 70 ASP A O 1
ATOM 545 N N . PHE A 1 71 ? -15.472 7.095 5.195 1.00 95.56 71 PHE A N 1
ATOM 546 C CA . PHE A 1 71 ? -16.408 5.989 4.978 1.00 95.56 71 PHE A CA 1
ATOM 547 C C . PHE A 1 71 ? -17.451 5.887 6.098 1.00 95.56 71 PHE A C 1
ATOM 549 O O . PHE A 1 71 ? -18.646 5.809 5.819 1.00 95.56 71 PHE A O 1
ATOM 556 N N . ASP A 1 72 ? -17.012 5.926 7.360 1.00 95.12 72 ASP A N 1
ATOM 557 C CA . ASP A 1 72 ? -17.904 5.857 8.526 1.00 95.12 72 ASP A CA 1
ATOM 558 C C . ASP A 1 72 ? -18.902 7.025 8.565 1.00 95.12 72 ASP A C 1
ATOM 560 O O . ASP A 1 72 ? -20.027 6.871 9.037 1.00 95.12 72 ASP A O 1
ATOM 564 N N . GLU A 1 73 ? -18.488 8.196 8.081 1.00 96.69 73 GLU A N 1
ATOM 565 C CA . GLU A 1 73 ? -19.290 9.421 8.068 1.00 96.69 73 GLU A CA 1
ATOM 566 C C . GLU A 1 73 ? -20.064 9.626 6.752 1.00 96.69 73 GLU A C 1
ATOM 568 O O . GLU A 1 73 ? -20.718 10.657 6.582 1.00 96.69 73 GLU A O 1
ATOM 573 N N . GLY A 1 74 ? -20.015 8.665 5.821 1.00 95.12 74 GLY A N 1
ATOM 574 C CA . GLY A 1 74 ? -20.724 8.734 4.539 1.00 95.12 74 GLY A CA 1
ATOM 575 C C . GLY A 1 74 ? -20.233 9.855 3.616 1.00 95.12 74 GLY A C 1
ATOM 576 O O . GLY A 1 74 ? -21.003 10.384 2.812 1.00 95.12 74 GLY A O 1
ATOM 577 N N . ARG A 1 75 ? -18.967 10.257 3.748 1.00 96.69 75 ARG A N 1
ATOM 578 C CA . ARG A 1 75 ? -18.324 11.274 2.912 1.00 96.69 75 ARG A CA 1
ATOM 579 C C . ARG A 1 75 ? -17.715 10.655 1.650 1.00 96.69 75 ARG A C 1
ATOM 581 O O . ARG A 1 75 ? -17.380 9.470 1.641 1.00 96.69 75 ARG A O 1
ATOM 588 N N . PRO A 1 76 ? -17.524 11.452 0.583 1.00 95.62 76 PRO A N 1
ATOM 589 C CA . PRO A 1 76 ? -16.831 10.989 -0.612 1.00 95.62 76 PRO A CA 1
ATOM 590 C C . PRO A 1 76 ? -15.418 10.489 -0.293 1.00 95.62 76 PRO A C 1
ATOM 592 O O . PRO A 1 76 ? -14.645 11.181 0.365 1.00 95.62 76 PRO A O 1
ATOM 595 N N . LEU A 1 77 ? -15.074 9.306 -0.799 1.00 97.06 77 LEU A N 1
ATOM 596 C CA . LEU A 1 77 ? -13.747 8.714 -0.643 1.00 97.06 77 LEU A CA 1
ATOM 597 C C . LEU A 1 77 ? -12.805 9.127 -1.781 1.00 97.06 77 LEU A C 1
ATOM 599 O O . LEU A 1 77 ? -13.194 9.150 -2.949 1.00 97.06 77 LEU A O 1
ATOM 603 N N . GLU A 1 78 ? -11.524 9.327 -1.470 1.00 96.75 78 GLU A N 1
ATOM 604 C CA . GLU A 1 78 ? -10.464 9.643 -2.445 1.00 96.75 78 GLU A CA 1
ATOM 605 C C . GLU A 1 78 ? -9.982 8.410 -3.243 1.00 96.75 78 GLU A C 1
ATOM 607 O O . GLU A 1 78 ? -8.786 8.208 -3.466 1.00 96.75 78 GLU A O 1
ATOM 612 N N . VAL A 1 79 ? -10.907 7.551 -3.683 1.00 97.50 79 VAL A N 1
ATOM 613 C CA . VAL A 1 79 ? -10.595 6.240 -4.284 1.00 97.50 79 VAL A CA 1
ATOM 614 C C . VAL A 1 79 ? -9.712 6.378 -5.524 1.00 97.50 79 VAL A C 1
ATOM 616 O O . VAL A 1 79 ? -8.722 5.662 -5.675 1.00 97.50 79 VAL A O 1
ATOM 619 N N . GLU A 1 80 ? -10.032 7.320 -6.410 1.00 97.81 80 GLU A N 1
ATOM 620 C CA . GLU A 1 80 ? -9.267 7.510 -7.643 1.00 97.81 80 GLU A CA 1
ATOM 621 C C . GLU A 1 80 ? -7.892 8.129 -7.396 1.00 97.81 80 GLU A C 1
ATOM 623 O O . GLU A 1 80 ? -6.927 7.737 -8.048 1.00 97.81 80 GLU A O 1
ATOM 628 N N . ALA A 1 81 ? -7.783 9.061 -6.449 1.00 97.50 81 ALA A N 1
ATOM 629 C CA . ALA A 1 81 ? -6.528 9.750 -6.180 1.00 97.50 81 ALA A CA 1
ATOM 630 C C . ALA A 1 81 ? -5.525 8.845 -5.448 1.00 97.50 81 ALA A C 1
ATOM 632 O O . ALA A 1 81 ? -4.357 8.804 -5.832 1.00 97.50 81 ALA A O 1
ATOM 633 N N . ILE A 1 82 ? -5.988 8.097 -4.438 1.00 97.75 82 ILE A N 1
ATOM 634 C CA . ILE A 1 82 ? -5.132 7.291 -3.556 1.00 97.75 82 ILE A CA 1
ATOM 635 C C . ILE A 1 82 ? -4.889 5.880 -4.102 1.00 97.75 82 ILE A C 1
ATOM 637 O O . ILE A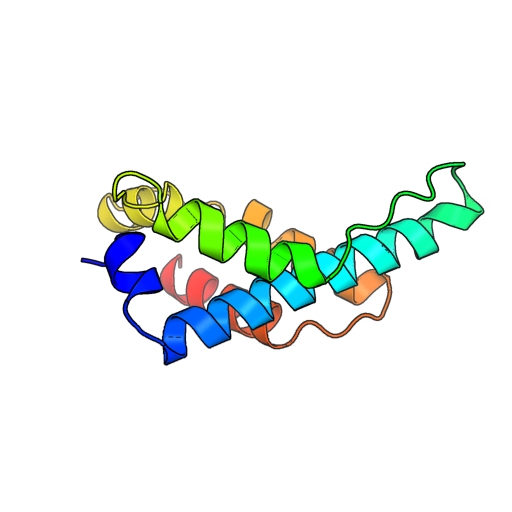 1 82 ? -3.794 5.352 -3.936 1.00 97.75 82 ILE A O 1
ATOM 641 N N . LEU A 1 83 ? -5.874 5.259 -4.762 1.00 98.12 83 LEU A N 1
ATOM 642 C CA . LEU A 1 83 ? -5.777 3.864 -5.220 1.00 98.12 83 LEU A CA 1
ATOM 643 C C . LEU A 1 83 ? -5.746 3.754 -6.749 1.00 98.12 83 LEU A C 1
ATOM 645 O O . LEU A 1 83 ? -4.897 3.060 -7.308 1.00 98.12 83 LEU A O 1
ATOM 649 N N . GLY A 1 84 ? -6.646 4.461 -7.437 1.00 98.25 84 GLY A N 1
ATOM 650 C CA . GLY A 1 84 ? -6.795 4.360 -8.892 1.00 98.25 84 GLY A CA 1
ATOM 651 C C . GLY A 1 84 ? -5.579 4.870 -9.670 1.00 98.25 84 GLY A C 1
ATOM 652 O O . GLY A 1 84 ? -5.091 4.192 -10.575 1.00 98.25 84 GLY A O 1
ATOM 653 N N . ASN A 1 85 ? -5.071 6.055 -9.321 1.00 98.38 85 ASN A N 1
ATOM 654 C CA . ASN A 1 85 ? -3.931 6.677 -9.994 1.00 98.38 85 ASN A CA 1
ATOM 655 C C . ASN A 1 85 ? -2.657 5.817 -9.903 1.00 98.38 85 ASN A C 1
ATOM 657 O O . ASN A 1 85 ? -2.077 5.553 -10.957 1.00 98.38 85 ASN A O 1
ATOM 661 N N . PRO A 1 86 ? -2.239 5.306 -8.725 1.00 98.19 86 PRO A N 1
ATOM 662 C CA . PRO A 1 86 ? -1.087 4.406 -8.639 1.00 98.19 86 PRO A CA 1
ATOM 663 C C . PRO A 1 86 ? -1.230 3.119 -9.459 1.00 98.19 86 PRO A C 1
ATOM 665 O O . PRO A 1 86 ? -0.270 2.705 -10.104 1.00 98.19 86 PRO A O 1
ATOM 668 N N . VAL A 1 87 ? -2.421 2.505 -9.490 1.00 98.69 87 VAL A N 1
ATOM 669 C CA . VAL A 1 87 ? -2.679 1.309 -10.316 1.00 98.69 87 VAL A CA 1
ATOM 670 C C . VAL A 1 87 ? -2.503 1.619 -11.806 1.00 98.69 87 VAL A C 1
ATOM 672 O O . VAL A 1 87 ? -1.856 0.858 -12.524 1.00 98.69 87 VAL A O 1
ATOM 675 N N . ARG A 1 88 ? -3.031 2.755 -12.280 1.00 98.56 88 ARG A N 1
ATOM 676 C CA . ARG A 1 88 ? -2.854 3.188 -13.677 1.00 98.56 88 ARG A CA 1
ATOM 677 C C . ARG A 1 88 ? -1.394 3.491 -14.006 1.00 98.56 88 ARG A C 1
ATOM 679 O O . ARG A 1 88 ? -0.923 3.070 -15.058 1.00 98.56 88 ARG A O 1
ATOM 686 N N . ALA A 1 89 ? -0.684 4.158 -13.098 1.00 97.75 89 ALA A N 1
ATOM 687 C CA . ALA A 1 89 ? 0.734 4.452 -13.264 1.00 97.75 89 ALA A CA 1
ATOM 688 C C . ALA A 1 89 ? 1.565 3.161 -13.378 1.00 97.75 89 ALA A C 1
ATOM 690 O O . ALA A 1 89 ? 2.381 3.029 -14.285 1.00 97.75 89 ALA A O 1
ATOM 691 N N . ALA A 1 90 ? 1.313 2.163 -12.524 1.00 98.25 90 ALA A N 1
ATOM 692 C CA . ALA A 1 90 ? 1.979 0.863 -12.618 1.00 98.25 90 ALA A CA 1
ATOM 693 C C . ALA A 1 90 ? 1.734 0.182 -13.978 1.00 98.25 90 ALA A C 1
ATOM 695 O O . ALA A 1 90 ? 2.674 -0.318 -14.599 1.00 98.25 90 ALA A O 1
ATOM 696 N N . ALA A 1 91 ? 0.490 0.213 -14.469 1.00 98.38 91 ALA A N 1
ATOM 697 C CA . ALA A 1 91 ? 0.123 -0.377 -15.753 1.00 98.38 91 ALA A CA 1
ATOM 698 C C . ALA A 1 91 ? 0.818 0.303 -16.948 1.00 98.38 91 ALA A C 1
ATOM 700 O O . ALA A 1 91 ? 1.272 -0.388 -17.859 1.00 98.38 91 ALA A O 1
ATOM 701 N N . GLU A 1 92 ? 0.947 1.632 -16.937 1.00 97.56 92 GLU A N 1
ATOM 702 C CA . GLU A 1 92 ? 1.608 2.402 -18.002 1.00 97.56 92 GLU A CA 1
ATOM 703 C C . GLU A 1 92 ? 3.094 2.041 -18.160 1.00 97.56 92 GLU A C 1
ATOM 705 O O . GLU A 1 92 ? 3.609 2.004 -19.278 1.00 97.56 92 GLU A O 1
ATOM 710 N N . VAL A 1 93 ? 3.766 1.677 -17.064 1.00 96.38 93 VAL A N 1
ATOM 711 C CA . VAL A 1 93 ? 5.162 1.203 -17.088 1.00 96.38 93 VAL A CA 1
ATOM 712 C C . VAL A 1 93 ? 5.290 -0.325 -17.113 1.00 96.38 93 VAL A C 1
ATOM 714 O O . VAL A 1 93 ? 6.394 -0.856 -17.003 1.00 96.38 93 VAL A O 1
ATOM 717 N N . GLY A 1 94 ? 4.181 -1.051 -17.287 1.00 97.50 94 GLY A N 1
ATOM 718 C CA . GLY A 1 94 ? 4.168 -2.508 -17.436 1.00 97.50 94 GLY A CA 1
ATOM 719 C C . GLY A 1 94 ? 4.442 -3.301 -16.151 1.00 97.50 94 GLY A C 1
ATOM 720 O O . GLY A 1 94 ? 4.815 -4.474 -16.230 1.00 97.50 94 GLY A O 1
ATOM 721 N N . VAL A 1 95 ? 4.260 -2.699 -14.972 1.00 98.38 95 VAL A N 1
ATOM 722 C CA . VAL A 1 95 ? 4.428 -3.365 -13.672 1.00 98.38 95 VAL A CA 1
ATOM 723 C C . VAL A 1 95 ? 3.105 -3.954 -13.195 1.00 98.38 95 VAL A C 1
ATOM 725 O O . VAL A 1 95 ? 2.075 -3.287 -13.171 1.00 98.38 95 VAL A O 1
ATOM 728 N N . LYS A 1 96 ? 3.142 -5.220 -12.768 1.00 98.44 96 LYS A N 1
ATOM 729 C CA . LYS A 1 96 ? 1.988 -5.899 -12.169 1.00 98.44 96 LYS A CA 1
ATOM 730 C C . LYS A 1 96 ? 1.880 -5.558 -10.684 1.00 98.44 96 LYS A C 1
ATOM 732 O O . LYS A 1 96 ? 2.841 -5.772 -9.950 1.00 98.44 96 LYS A O 1
ATOM 737 N N . VAL A 1 97 ? 0.699 -5.111 -10.260 1.00 98.69 97 VAL A N 1
ATOM 738 C CA . VAL A 1 97 ? 0.374 -4.773 -8.861 1.00 98.69 97 VAL A CA 1
ATOM 739 C C . VAL A 1 97 ? -0.972 -5.395 -8.437 1.00 98.69 97 VAL A C 1
ATOM 741 O O . VAL A 1 97 ? -1.966 -4.694 -8.230 1.00 98.69 97 VAL A O 1
ATOM 744 N N . PRO A 1 98 ? -1.069 -6.739 -8.413 1.00 98.69 98 PRO A N 1
ATOM 745 C CA . PRO A 1 98 ? -2.342 -7.439 -8.255 1.00 98.69 98 PRO A CA 1
ATOM 746 C C . PRO A 1 98 ? -3.077 -7.142 -6.939 1.00 98.69 98 PRO A C 1
ATOM 748 O O . PRO A 1 98 ? -4.309 -7.056 -6.956 1.00 98.69 98 PRO A O 1
ATOM 751 N N . GLU A 1 99 ? -2.384 -6.971 -5.808 1.00 98.69 99 GLU A N 1
ATOM 752 C CA . GLU A 1 99 ? -3.066 -6.627 -4.553 1.00 98.69 99 GLU A CA 1
ATOM 753 C C . GLU A 1 99 ? -3.541 -5.165 -4.548 1.00 98.69 99 GLU A C 1
ATOM 755 O O . GLU A 1 99 ? -4.651 -4.902 -4.078 1.00 98.69 99 GLU A O 1
ATOM 760 N N . MET A 1 100 ? -2.796 -4.226 -5.146 1.00 98.81 100 MET A N 1
ATOM 761 C CA . MET A 1 100 ? -3.270 -2.848 -5.345 1.00 98.81 100 MET A CA 1
ATOM 762 C C . MET A 1 100 ? -4.517 -2.804 -6.240 1.00 98.81 100 MET A C 1
ATOM 764 O O . MET A 1 100 ? -5.492 -2.126 -5.911 1.00 98.81 100 MET A O 1
ATOM 768 N N . GLU A 1 101 ? -4.527 -3.550 -7.350 1.00 98.75 101 GLU A N 1
ATOM 769 C CA . GLU A 1 101 ? -5.685 -3.646 -8.250 1.00 98.75 101 GLU A CA 1
ATOM 770 C C . GLU A 1 101 ? -6.921 -4.207 -7.542 1.00 98.75 101 GLU A C 1
ATOM 772 O O . GLU A 1 101 ? -8.039 -3.716 -7.727 1.00 98.75 101 GLU A O 1
ATOM 777 N N . LYS A 1 102 ? -6.727 -5.259 -6.744 1.00 98.62 102 LYS A N 1
ATOM 778 C CA . LYS A 1 102 ? -7.785 -5.889 -5.956 1.00 98.62 102 LYS A CA 1
ATOM 779 C C . LYS A 1 102 ? -8.342 -4.921 -4.917 1.00 98.62 102 LYS A C 1
ATOM 781 O O . LYS A 1 102 ? -9.561 -4.765 -4.857 1.00 98.62 102 LYS A O 1
ATOM 786 N N . LEU A 1 103 ? -7.478 -4.236 -4.165 1.00 98.25 103 LEU A N 1
ATOM 787 C CA . LEU A 1 103 ? -7.896 -3.247 -3.172 1.00 98.25 103 LEU A CA 1
ATOM 788 C C . LEU A 1 103 ? -8.670 -2.095 -3.825 1.00 98.25 103 LEU A C 1
ATOM 790 O O . LEU A 1 103 ? -9.748 -1.739 -3.353 1.00 98.25 103 LEU A O 1
ATOM 794 N N . TYR A 1 104 ? -8.179 -1.562 -4.948 1.00 98.56 104 TYR A N 1
ATOM 795 C CA . TYR A 1 104 ? -8.877 -0.524 -5.711 1.00 98.56 104 TYR A CA 1
ATOM 796 C C . TYR A 1 104 ? -10.285 -0.974 -6.128 1.00 98.56 104 TYR A C 1
ATOM 798 O O . TYR A 1 104 ? -11.252 -0.252 -5.889 1.00 98.56 104 TYR A O 1
ATOM 806 N N . LYS A 1 105 ? -10.432 -2.186 -6.684 1.00 98.25 105 LYS A N 1
ATOM 807 C CA . LYS A 1 105 ? -11.742 -2.738 -7.077 1.00 98.25 105 LYS A CA 1
ATOM 808 C C . LYS A 1 105 ? -12.686 -2.890 -5.883 1.00 98.25 105 LYS A C 1
ATOM 810 O O . LYS A 1 105 ? -13.857 -2.537 -5.995 1.00 98.25 105 LYS A O 1
ATOM 815 N N . GLN A 1 106 ? -12.185 -3.396 -4.756 1.00 97.06 106 GLN A N 1
ATOM 816 C CA . GLN A 1 106 ? -12.973 -3.586 -3.536 1.00 97.06 106 GLN A CA 1
ATOM 817 C C . GLN A 1 106 ? -13.467 -2.250 -2.973 1.00 97.06 106 GLN A C 1
ATOM 819 O O . GLN A 1 106 ? -14.663 -2.091 -2.747 1.00 97.06 106 GLN A O 1
ATOM 824 N N . VAL A 1 107 ? -12.574 -1.271 -2.801 1.00 96.50 107 VAL A N 1
ATOM 825 C CA . VAL A 1 107 ? -12.933 0.040 -2.239 1.00 96.50 107 VAL A CA 1
ATOM 826 C C . VAL A 1 107 ? -13.849 0.813 -3.186 1.00 96.50 107 VAL A C 1
ATOM 828 O O . VAL A 1 107 ? -14.832 1.392 -2.736 1.00 96.50 107 VAL A O 1
ATOM 831 N N . ARG A 1 108 ? -13.598 0.764 -4.501 1.00 96.56 108 ARG A N 1
ATOM 832 C CA . ARG A 1 108 ? -14.469 1.397 -5.501 1.00 96.56 108 ARG A CA 1
ATOM 833 C C . ARG A 1 108 ? -15.884 0.816 -5.507 1.00 96.56 108 ARG A C 1
ATOM 835 O O . ARG A 1 108 ? -16.838 1.549 -5.734 1.00 96.56 108 ARG A O 1
ATOM 842 N N . ALA A 1 109 ? -16.035 -0.487 -5.274 1.00 95.25 109 ALA A N 1
ATOM 843 C CA . ALA A 1 109 ? -17.354 -1.109 -5.171 1.00 95.25 109 ALA A CA 1
ATOM 844 C C . ALA A 1 109 ? -18.119 -0.659 -3.915 1.00 95.25 109 ALA A C 1
ATOM 846 O O . ALA A 1 109 ? -19.342 -0.609 -3.949 1.00 95.25 109 ALA A O 1
ATOM 847 N N . LEU A 1 110 ? -17.407 -0.323 -2.833 1.00 90.62 110 LEU A N 1
ATOM 848 C CA . LEU A 1 110 ? -17.988 0.180 -1.583 1.00 90.62 110 LEU A CA 1
ATOM 849 C C . LEU A 1 110 ? -18.297 1.684 -1.610 1.00 90.62 110 LEU A C 1
ATOM 851 O O . LEU A 1 110 ? -19.068 2.150 -0.780 1.00 90.62 110 LEU A O 1
ATOM 855 N N . SER A 1 111 ? -17.677 2.442 -2.517 1.00 81.75 111 SER A N 1
ATOM 856 C CA . SER A 1 111 ? -17.864 3.894 -2.643 1.00 81.75 111 SER A CA 1
ATOM 857 C C . SER A 1 111 ? -18.959 4.309 -3.633 1.00 81.75 111 SER A C 1
ATOM 859 O O . SER A 1 111 ? -19.138 5.508 -3.840 1.00 81.75 111 SER A O 1
ATOM 861 N N . ASN A 1 112 ? -19.605 3.346 -4.298 1.00 61.03 112 ASN A N 1
ATOM 862 C CA . ASN A 1 112 ? -20.660 3.575 -5.291 1.00 61.03 112 ASN A CA 1
ATOM 863 C C . ASN A 1 112 ? -22.057 3.476 -4.679 1.00 61.03 112 ASN A C 1
ATOM 865 O O . ASN A 1 112 ? -22.254 2.602 -3.807 1.00 61.03 112 ASN A O 1
#

pLDDT: mean 93.91, std 9.04, range [60.75, 98.81]